Protein AF-A0A9D1U9G9-F1 (afdb_monomer)

Sequence (66 aa):
MSLFSLEWWQLALLFVPALLNLWGIWHAFNHTFGTPLERIVWIMACVFIPLLGGLAYLLFGWRRAH

Radius of gyration: 15.76 Å; Cα contacts (8 Å, |Δi|>4): 17; chains: 1; bounding box: 35×27×39 Å

pLDDT: mean 91.16, std 7.75, range [60.72, 97.19]

Solvent-accessible surface area (backbone atoms only — not comparable to full-atom values): 3924 Å² total; per-residue (Å²): 136,57,85,87,72,56,52,73,69,59,52,49,61,58,46,52,61,54,51,52,30,52,48,51,38,53,49,52,71,77,50,90,60,101,42,74,64,60,41,50,53,53,42,48,47,46,57,45,54,61,51,51,52,52,49,49,36,61,74,66,44,51,85,69,65,129

Nearest PDB structures (foldseek):
  7mq1-assembly1_B  TM=7.242E-01  e=6.064E+00  Streptococcus pneumoniae D39
  6wti-assembly1_D  TM=7.061E-01  e=7.870E+00  Escherichia coli

Organism: NCBI:txid2838482

Mean predicted aligned error: 4.57 Å

Foldseek 3Di:
DDPVPDDPVRVVVVVVLVVVLVVQLVCLVPDDDPDPVVSVVSNCCSVVVVVVVVVCCVVPPPVVDD

Structure (mmCIF, N/CA/C/O backbone):
data_AF-A0A9D1U9G9-F1
#
_entry.id   AF-A0A9D1U9G9-F1
#
loop_
_atom_site.group_PDB
_atom_site.id
_atom_site.type_symbol
_atom_site.label_atom_id
_atom_site.label_alt_id
_atom_site.label_comp_id
_atom_site.label_asym_id
_atom_site.label_entity_id
_atom_site.label_seq_id
_atom_site.pdbx_PDB_ins_code
_atom_site.Cartn_x
_atom_site.Cartn_y
_atom_site.Cartn_z
_atom_site.occupancy
_atom_site.B_iso_or_equiv
_atom_site.auth_seq_id
_atom_site.auth_comp_id
_atom_site.auth_asym_id
_atom_site.auth_atom_id
_atom_site.pdbx_PDB_model_num
ATOM 1 N N . MET A 1 1 ? 13.953 -7.296 -18.844 1.00 60.72 1 MET A N 1
ATOM 2 C CA . MET A 1 1 ? 13.793 -5.840 -18.644 1.00 60.72 1 MET A CA 1
ATOM 3 C C . MET A 1 1 ? 14.164 -5.534 -17.201 1.00 60.72 1 MET A C 1
ATOM 5 O O . MET A 1 1 ? 13.709 -6.254 -16.321 1.00 60.72 1 MET A O 1
ATOM 9 N N . SER A 1 2 ? 15.074 -4.590 -16.967 1.00 73.62 2 SER A N 1
ATOM 10 C CA . SER A 1 2 ? 15.555 -4.254 -15.618 1.00 73.62 2 SER A CA 1
ATOM 11 C C . SER A 1 2 ? 14.637 -3.196 -15.005 1.00 73.62 2 SER A C 1
ATOM 13 O O . SER A 1 2 ? 14.151 -2.335 -15.725 1.00 73.62 2 SER A O 1
ATOM 15 N N . LEU A 1 3 ? 14.418 -3.196 -13.688 1.00 63.34 3 LEU A N 1
ATOM 16 C CA . LEU A 1 3 ? 13.706 -2.088 -13.024 1.00 63.34 3 LEU A CA 1
ATOM 17 C C . LEU A 1 3 ? 14.386 -0.732 -13.285 1.00 63.34 3 LEU A C 1
ATOM 19 O O . LEU A 1 3 ? 13.722 0.297 -13.329 1.00 63.34 3 LEU A O 1
ATOM 23 N N . PHE A 1 4 ? 15.696 -0.749 -13.539 1.00 73.75 4 PHE A N 1
ATOM 24 C CA . PHE A 1 4 ? 16.496 0.428 -13.875 1.00 73.75 4 PHE A CA 1
ATOM 25 C C . PHE A 1 4 ? 16.336 0.902 -15.329 1.00 73.75 4 PHE A C 1
ATOM 27 O O . PHE A 1 4 ? 16.925 1.912 -15.693 1.00 73.75 4 PHE A O 1
ATOM 34 N N . SER A 1 5 ? 15.563 0.190 -16.162 1.00 84.44 5 SER A N 1
ATOM 35 C CA . SER A 1 5 ? 15.214 0.625 -17.523 1.00 84.44 5 SER A CA 1
ATOM 36 C C . SER A 1 5 ? 13.828 1.271 -17.611 1.00 84.44 5 SER A C 1
ATOM 38 O O . SER A 1 5 ? 13.328 1.459 -18.715 1.00 84.44 5 SER A O 1
ATOM 40 N N . LEU A 1 6 ? 13.170 1.530 -16.475 1.00 87.06 6 LEU A N 1
ATOM 41 C CA . LEU A 1 6 ? 11.910 2.267 -16.442 1.00 87.06 6 LEU A CA 1
ATOM 42 C C . LEU A 1 6 ? 12.173 3.766 -16.570 1.00 87.06 6 LEU A C 1
ATOM 44 O O . LEU A 1 6 ? 13.045 4.316 -15.897 1.00 87.06 6 LEU A O 1
ATOM 48 N N . GLU A 1 7 ? 11.362 4.427 -17.386 1.00 92.69 7 GLU A N 1
ATOM 49 C CA . GLU A 1 7 ? 11.358 5.881 -17.472 1.00 92.69 7 GLU A CA 1
ATOM 50 C C . GLU A 1 7 ? 10.855 6.497 -16.160 1.00 92.69 7 GLU A C 1
ATOM 52 O O . GLU A 1 7 ? 10.038 5.917 -15.436 1.00 92.69 7 GLU A O 1
ATOM 57 N N . TRP A 1 8 ? 11.288 7.722 -15.867 1.00 88.88 8 TRP A N 1
ATOM 58 C 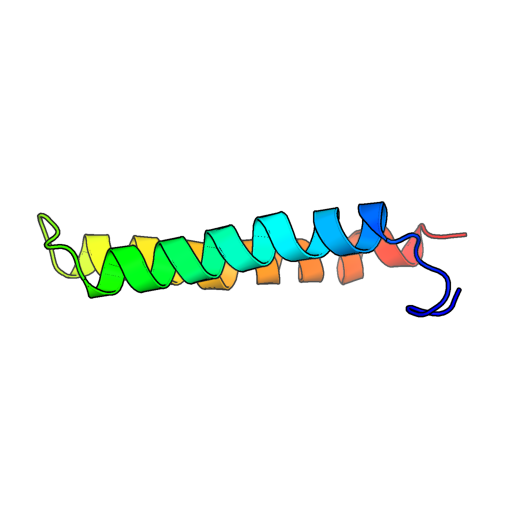CA . TRP A 1 8 ? 10.929 8.425 -14.629 1.00 88.88 8 TRP A CA 1
ATOM 59 C C . TRP A 1 8 ? 9.407 8.541 -14.421 1.00 88.88 8 TRP A C 1
ATOM 61 O O . TRP A 1 8 ? 8.925 8.444 -13.292 1.00 88.88 8 TRP A O 1
ATOM 71 N N . TRP A 1 9 ? 8.632 8.690 -15.501 1.00 91.19 9 TRP A N 1
ATOM 72 C CA . TRP A 1 9 ? 7.171 8.770 -15.437 1.00 91.19 9 TRP A CA 1
ATOM 73 C C . TRP A 1 9 ? 6.526 7.414 -15.111 1.00 91.19 9 TRP A C 1
ATOM 75 O O . TRP A 1 9 ? 5.513 7.371 -14.416 1.00 91.19 9 TRP A O 1
ATOM 85 N N . GLN A 1 10 ? 7.123 6.297 -15.547 1.00 90.75 10 GLN A N 1
ATOM 86 C CA . GLN A 1 10 ? 6.660 4.946 -15.203 1.00 90.75 10 GLN A CA 1
ATOM 87 C C . GLN A 1 10 ? 6.913 4.657 -13.725 1.00 90.75 10 GLN A C 1
ATOM 89 O O . GLN A 1 10 ? 6.048 4.112 -13.043 1.00 90.75 10 GLN A O 1
ATOM 94 N N . LEU A 1 11 ? 8.071 5.083 -13.211 1.00 89.75 11 LEU A N 1
ATOM 95 C CA . LEU A 1 11 ? 8.363 5.030 -11.781 1.00 89.75 11 LEU A CA 1
ATOM 96 C C . LEU A 1 11 ? 7.361 5.876 -10.987 1.00 89.75 11 LEU A C 1
ATOM 98 O O . LEU A 1 11 ? 6.796 5.385 -10.012 1.00 89.75 11 LEU A O 1
ATOM 102 N N . ALA A 1 12 ? 7.070 7.102 -11.430 1.00 90.31 12 ALA A N 1
ATOM 103 C CA . ALA A 1 12 ? 6.065 7.950 -10.789 1.00 90.31 12 ALA A CA 1
ATOM 104 C C . ALA A 1 12 ? 4.689 7.260 -10.719 1.00 90.31 12 ALA A C 1
ATOM 106 O O . ALA A 1 12 ? 4.059 7.260 -9.661 1.00 90.31 12 ALA A O 1
ATOM 107 N N . LEU A 1 13 ? 4.258 6.595 -11.797 1.00 91.38 13 LEU A N 1
ATOM 108 C CA . LEU A 1 13 ? 3.002 5.837 -11.822 1.00 91.38 13 LEU A CA 1
ATOM 109 C C . LEU A 1 13 ? 2.970 4.654 -10.847 1.00 91.38 13 LEU A C 1
ATOM 111 O O . LEU A 1 13 ? 1.886 4.299 -10.393 1.00 91.38 13 LEU A O 1
ATOM 115 N N . LEU A 1 14 ? 4.113 4.059 -10.497 1.00 89.19 14 LEU A N 1
ATOM 116 C CA . LEU A 1 14 ? 4.186 3.023 -9.460 1.00 89.19 14 LEU A CA 1
ATOM 117 C C . LEU A 1 14 ? 4.047 3.617 -8.052 1.00 89.19 14 LEU A C 1
ATOM 119 O O . LEU A 1 14 ? 3.423 3.011 -7.179 1.00 89.19 14 LEU A O 1
ATOM 123 N N . PHE A 1 15 ? 4.591 4.816 -7.828 1.00 90.38 15 PHE A N 1
ATOM 124 C CA . PHE A 1 15 ? 4.516 5.487 -6.530 1.00 90.38 15 PHE A CA 1
ATOM 125 C C . PHE A 1 15 ? 3.136 6.071 -6.230 1.00 90.38 15 PHE A C 1
ATOM 127 O O . PHE A 1 15 ? 2.727 6.044 -5.074 1.00 90.38 15 PHE A O 1
ATOM 134 N N . VAL A 1 16 ? 2.393 6.550 -7.232 1.00 92.75 16 VAL A N 1
ATOM 135 C CA . VAL A 1 16 ? 1.039 7.107 -7.038 1.00 92.75 16 VAL A CA 1
ATOM 136 C C . VAL A 1 16 ? 0.112 6.163 -6.247 1.00 92.75 16 VAL A C 1
ATOM 138 O O . VAL A 1 16 ? -0.368 6.567 -5.185 1.00 92.75 16 VAL A O 1
ATOM 141 N N . PRO A 1 17 ? -0.132 4.906 -6.668 1.00 91.38 17 PRO A N 1
ATOM 142 C CA . PRO A 1 17 ? -0.986 3.994 -5.916 1.00 91.38 17 PRO A CA 1
ATOM 143 C C . PRO A 1 17 ? -0.371 3.595 -4.568 1.00 91.38 17 PRO A C 1
ATOM 145 O O . PRO A 1 17 ? -1.107 3.414 -3.599 1.00 91.38 17 PRO A O 1
ATOM 148 N N . ALA A 1 18 ? 0.958 3.485 -4.461 1.00 92.19 18 ALA A N 1
ATOM 149 C CA . ALA A 1 18 ? 1.618 3.175 -3.192 1.00 92.19 18 ALA A CA 1
ATOM 150 C C . ALA A 1 18 ? 1.395 4.285 -2.148 1.00 92.19 18 ALA A C 1
ATOM 152 O O . ALA A 1 18 ? 1.013 4.005 -1.011 1.00 92.19 18 ALA A O 1
ATOM 153 N N . LEU A 1 19 ? 1.557 5.547 -2.552 1.00 95.12 19 LEU A N 1
ATOM 154 C CA . LEU A 1 19 ? 1.326 6.718 -1.708 1.00 95.12 19 LEU A CA 1
ATOM 155 C C . LEU A 1 19 ? -0.143 6.843 -1.301 1.00 95.12 19 LEU A C 1
ATOM 157 O O . LEU A 1 19 ? -0.415 7.124 -0.138 1.00 95.12 19 LEU A O 1
ATOM 161 N N . LEU A 1 20 ? -1.086 6.579 -2.210 1.00 94.31 20 LEU A N 1
ATOM 162 C CA . LEU A 1 20 ? -2.516 6.591 -1.886 1.00 94.31 20 LEU A CA 1
ATOM 163 C C . LEU A 1 20 ? -2.891 5.520 -0.851 1.00 94.31 20 LEU A C 1
ATOM 165 O O . LEU A 1 20 ? -3.662 5.808 0.063 1.00 94.31 20 LEU A O 1
ATOM 169 N N . ASN A 1 21 ? -2.321 4.314 -0.941 1.00 94.56 21 ASN A N 1
ATOM 170 C CA . ASN A 1 21 ? -2.557 3.266 0.059 1.00 94.56 21 ASN A CA 1
ATOM 171 C C . ASN A 1 21 ? -1.962 3.638 1.423 1.00 94.56 21 ASN A C 1
ATOM 173 O O . ASN A 1 21 ? -2.641 3.512 2.442 1.00 94.56 21 ASN A O 1
ATOM 177 N N . LEU A 1 22 ? -0.725 4.145 1.451 1.00 94.56 22 LEU A N 1
ATOM 178 C CA . LEU A 1 22 ? -0.083 4.599 2.689 1.00 94.56 22 LEU A CA 1
ATOM 179 C C . LEU A 1 22 ? -0.843 5.763 3.331 1.00 94.56 22 LEU A C 1
ATOM 181 O O . LEU A 1 22 ? -1.071 5.759 4.541 1.00 94.56 22 LEU A O 1
ATOM 185 N N . TRP A 1 23 ? -1.276 6.731 2.521 1.00 96.94 23 TRP A N 1
ATOM 186 C CA . TRP A 1 23 ? -2.106 7.838 2.977 1.00 96.94 23 TRP A CA 1
ATOM 187 C C . TRP A 1 23 ? -3.443 7.346 3.529 1.00 96.94 23 TRP A C 1
ATOM 189 O O . TRP A 1 23 ? -3.842 7.798 4.595 1.00 96.94 23 TRP A O 1
ATOM 199 N N . GLY A 1 24 ? -4.107 6.393 2.869 1.00 95.69 24 GLY A N 1
ATOM 200 C CA . GLY A 1 24 ? -5.375 5.827 3.338 1.00 95.69 24 GLY A CA 1
ATOM 201 C C . GLY A 1 24 ? -5.241 5.138 4.697 1.00 95.69 24 GLY A C 1
ATOM 202 O O . GLY A 1 24 ? -6.058 5.360 5.592 1.00 95.69 24 GLY A O 1
ATOM 203 N N . ILE A 1 25 ? -4.158 4.381 4.895 1.00 94.75 25 ILE A N 1
ATOM 204 C CA . ILE A 1 25 ? -3.835 3.762 6.186 1.00 94.75 25 ILE A CA 1
ATOM 205 C C . ILE A 1 25 ? -3.589 4.844 7.241 1.00 94.75 25 ILE A C 1
ATOM 207 O O . ILE A 1 25 ? -4.218 4.825 8.299 1.00 94.75 25 ILE A O 1
ATOM 211 N N . TRP A 1 26 ? -2.717 5.815 6.956 1.00 96.88 26 TRP A N 1
ATOM 212 C CA . TRP A 1 26 ? -2.438 6.929 7.863 1.00 96.88 26 TRP A CA 1
ATOM 213 C C . TRP A 1 26 ? -3.715 7.699 8.223 1.00 96.88 26 TRP A C 1
ATOM 215 O O . TRP A 1 26 ? -3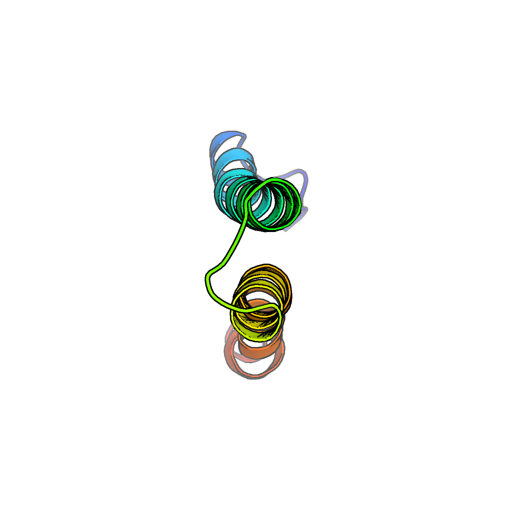.985 7.931 9.400 1.00 96.88 26 TRP A O 1
ATOM 225 N N . HIS A 1 27 ? -4.548 8.030 7.241 1.00 97.06 27 HIS A N 1
ATOM 226 C CA . HIS A 1 27 ? -5.827 8.694 7.446 1.00 97.06 27 HIS A CA 1
ATOM 227 C C . HIS A 1 27 ? -6.725 7.870 8.374 1.00 97.06 27 HIS A C 1
ATOM 229 O O . HIS A 1 27 ? -7.244 8.408 9.352 1.00 97.06 27 HIS A O 1
ATOM 235 N N . ALA A 1 28 ? -6.837 6.560 8.141 1.00 95.38 28 ALA A N 1
ATOM 236 C CA . ALA A 1 28 ? -7.621 5.670 8.986 1.00 95.38 28 ALA A CA 1
ATOM 237 C C . ALA A 1 28 ? -7.076 5.546 10.421 1.00 95.38 28 ALA A C 1
ATOM 239 O O . ALA A 1 28 ? -7.837 5.263 11.344 1.00 95.38 28 ALA A O 1
ATOM 240 N N . PHE A 1 29 ? -5.778 5.765 10.645 1.00 93.12 29 PHE A N 1
ATOM 241 C CA . PHE A 1 29 ? -5.208 5.826 11.994 1.00 93.12 29 PHE A CA 1
ATOM 242 C C . PHE A 1 29 ? -5.486 7.146 12.721 1.00 93.12 29 PHE A C 1
ATOM 244 O O . PHE A 1 29 ? -5.613 7.128 13.944 1.00 93.12 29 PHE A O 1
ATOM 251 N N . ASN A 1 30 ? -5.590 8.257 11.989 1.00 95.06 30 ASN A N 1
ATOM 252 C CA . ASN A 1 30 ? -5.717 9.603 12.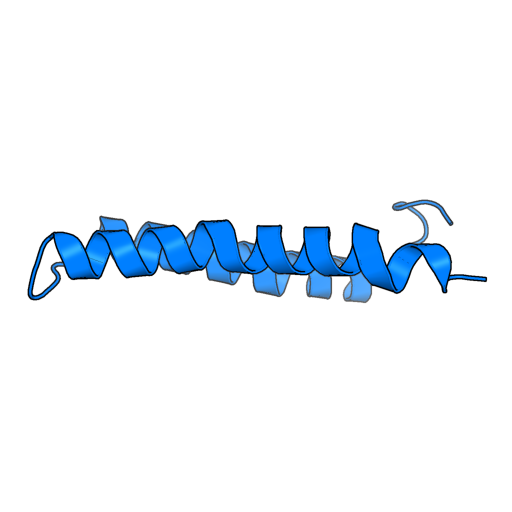560 1.00 95.06 30 ASN A CA 1
ATOM 253 C C . ASN A 1 30 ? -7.158 10.122 12.653 1.00 95.06 30 ASN A C 1
ATOM 255 O O . ASN A 1 30 ? -7.380 11.175 13.243 1.00 95.06 30 ASN A O 1
ATOM 259 N N . HIS A 1 31 ? -8.131 9.405 12.090 1.00 93.69 31 HIS A N 1
ATOM 260 C CA . HIS A 1 31 ? -9.535 9.816 12.086 1.00 93.69 31 HIS A CA 1
ATOM 261 C C . HIS A 1 31 ? -10.411 8.855 12.886 1.00 93.69 31 HIS A C 1
ATOM 263 O O . HIS A 1 31 ? -10.130 7.660 13.014 1.00 93.69 31 HIS A O 1
ATOM 269 N N . THR A 1 32 ? -11.495 9.399 13.435 1.00 92.19 32 THR A N 1
ATOM 270 C CA . THR A 1 32 ? -12.538 8.626 14.102 1.00 92.19 32 THR A CA 1
ATOM 271 C C . THR A 1 32 ? -13.501 8.047 13.071 1.00 92.19 32 THR A C 1
ATOM 273 O O . THR A 1 32 ? -13.835 8.681 12.075 1.00 92.19 32 THR A O 1
ATOM 276 N N . PHE A 1 33 ? -13.944 6.820 13.322 1.00 94.81 33 PHE A N 1
ATOM 277 C CA . PHE A 1 33 ? -14.929 6.111 12.506 1.00 94.81 33 PHE A CA 1
ATOM 278 C C . PHE A 1 33 ? -16.178 5.867 13.344 1.00 94.81 33 PHE A C 1
ATOM 280 O O . PHE A 1 33 ? -16.100 5.880 14.578 1.00 94.81 33 PHE A O 1
ATOM 287 N N . GLY A 1 34 ? -17.316 5.615 12.693 1.00 93.69 34 GLY A N 1
ATOM 288 C CA . GLY A 1 34 ? -18.564 5.329 13.401 1.00 93.69 34 GLY A CA 1
ATOM 289 C C . GLY A 1 34 ? -18.460 4.067 14.260 1.00 93.69 34 GLY A C 1
ATOM 290 O O . GLY A 1 34 ? -19.062 3.990 15.329 1.00 93.69 34 GLY A O 1
ATOM 291 N N . THR A 1 35 ? -17.646 3.096 13.829 1.00 95.50 35 THR A N 1
ATOM 292 C CA . THR A 1 35 ? -17.325 1.894 14.611 1.00 95.50 35 THR A CA 1
ATOM 293 C C . THR A 1 35 ? -15.850 1.484 14.478 1.00 95.50 35 THR A C 1
ATOM 295 O O . THR A 1 35 ? -15.214 1.763 13.458 1.00 95.50 35 THR A O 1
ATOM 298 N N . PRO A 1 36 ? -15.286 0.750 15.461 1.00 93.50 36 PRO A N 1
ATOM 299 C CA . PRO A 1 36 ? -13.939 0.185 15.343 1.00 93.50 36 PRO A CA 1
ATOM 300 C C . PRO A 1 36 ? -13.785 -0.784 14.163 1.00 93.50 36 PRO A C 1
ATOM 302 O O . PRO A 1 36 ? -12.726 -0.837 13.541 1.00 93.50 36 PRO A O 1
ATOM 305 N N . LEU A 1 37 ? -14.842 -1.540 13.842 1.00 95.56 37 LEU A N 1
ATOM 306 C CA . LEU A 1 37 ? -14.833 -2.504 12.743 1.00 95.56 37 LEU A CA 1
ATOM 307 C C . LEU A 1 37 ? -14.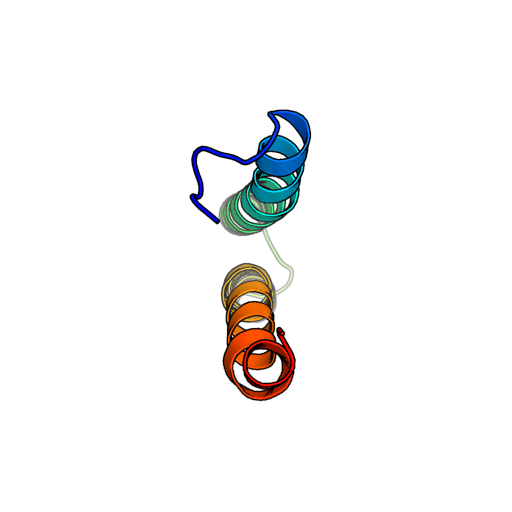691 -1.806 11.388 1.00 95.56 37 LEU A C 1
ATOM 309 O O . LEU A 1 37 ? -13.893 -2.240 10.565 1.00 95.56 37 LEU A O 1
ATOM 313 N N . GLU A 1 38 ? -15.420 -0.710 11.179 1.00 96.19 38 GLU A N 1
ATOM 314 C CA . GLU A 1 38 ? -15.352 0.086 9.951 1.00 96.19 38 GLU A CA 1
ATOM 315 C C . GLU A 1 38 ? -13.916 0.540 9.653 1.00 96.19 38 GLU A C 1
ATOM 317 O O . GLU A 1 38 ? -13.410 0.339 8.549 1.00 96.19 38 GLU A O 1
ATOM 322 N N . ARG A 1 39 ? -13.215 1.062 10.666 1.00 95.50 39 ARG A N 1
ATOM 323 C CA . ARG A 1 39 ? -11.803 1.446 10.549 1.00 95.50 39 ARG A CA 1
ATOM 324 C C . ARG A 1 39 ? -10.921 0.276 10.109 1.00 95.50 39 ARG A C 1
ATOM 326 O O . ARG A 1 39 ? -10.082 0.435 9.225 1.00 95.50 39 ARG A O 1
ATOM 333 N N . ILE A 1 40 ? -11.097 -0.890 10.733 1.00 95.81 40 ILE A N 1
ATOM 334 C CA . ILE A 1 40 ? -10.315 -2.091 10.412 1.00 95.81 40 ILE A CA 1
ATOM 335 C C . ILE A 1 40 ? -10.577 -2.521 8.967 1.00 95.81 40 ILE A C 1
ATOM 337 O O . ILE A 1 40 ? -9.623 -2.803 8.249 1.00 95.81 40 ILE A O 1
ATOM 341 N N . VAL A 1 41 ? -11.834 -2.519 8.514 1.00 97.19 41 VAL A N 1
ATOM 342 C CA . VAL A 1 41 ? -12.191 -2.876 7.131 1.00 97.19 41 VAL A CA 1
ATOM 343 C C . VAL A 1 41 ? -11.460 -1.985 6.127 1.00 97.19 41 VAL A C 1
ATOM 345 O O . VAL A 1 41 ? -10.866 -2.504 5.182 1.00 97.19 41 VAL A O 1
ATOM 348 N N . TRP A 1 42 ? -11.427 -0.670 6.352 1.00 96.50 42 TRP A N 1
ATOM 349 C CA . TRP A 1 42 ? -10.728 0.255 5.455 1.00 96.50 42 TRP A CA 1
ATOM 350 C C . TRP A 1 42 ? -9.209 0.076 5.464 1.00 96.50 42 TRP A C 1
ATOM 352 O O . TRP A 1 42 ? -8.590 0.071 4.401 1.00 96.50 42 TRP A O 1
ATOM 362 N N . ILE A 1 43 ? -8.601 -0.151 6.632 1.00 95.94 43 ILE A N 1
ATOM 363 C CA . ILE A 1 43 ? -7.163 -0.452 6.722 1.00 95.94 43 ILE A CA 1
ATOM 364 C C . ILE A 1 43 ? -6.843 -1.746 5.965 1.00 95.94 43 ILE A C 1
ATOM 366 O O . ILE A 1 43 ? -5.903 -1.785 5.170 1.00 95.94 43 ILE A O 1
ATOM 370 N N . MET A 1 44 ? -7.643 -2.795 6.167 1.00 96.56 44 MET A N 1
ATOM 371 C CA . MET A 1 44 ? -7.468 -4.073 5.476 1.00 96.5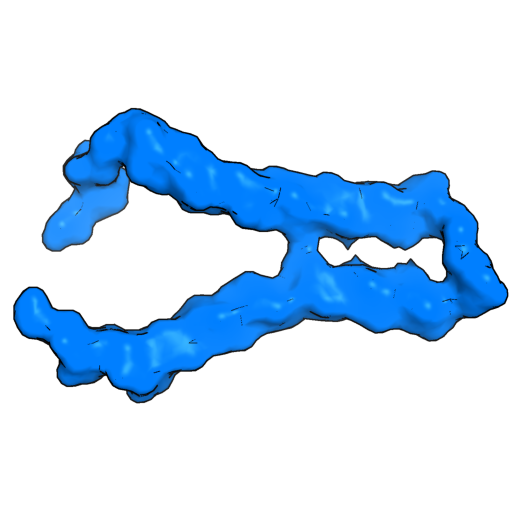6 44 MET A CA 1
ATOM 372 C C . MET A 1 44 ? -7.653 -3.914 3.964 1.00 96.56 44 MET A C 1
ATOM 374 O O . MET A 1 44 ? -6.886 -4.496 3.202 1.00 96.56 44 MET A O 1
ATOM 378 N N . ALA A 1 45 ? -8.597 -3.086 3.513 1.00 95.94 45 ALA A N 1
ATOM 379 C CA . ALA A 1 45 ? -8.768 -2.781 2.096 1.00 95.94 45 ALA A CA 1
ATOM 380 C C . ALA A 1 45 ? -7.502 -2.139 1.493 1.00 95.94 45 ALA A C 1
ATOM 382 O O . ALA A 1 45 ? -7.009 -2.623 0.473 1.00 95.94 45 ALA A O 1
ATOM 383 N N . CYS A 1 46 ? -6.921 -1.128 2.150 1.00 95.75 46 CYS A N 1
ATOM 384 C CA . CYS A 1 46 ? -5.680 -0.481 1.698 1.00 95.75 46 CYS A CA 1
ATOM 385 C C . CYS A 1 46 ? -4.462 -1.427 1.668 1.00 95.75 46 CYS A C 1
ATOM 387 O O . CYS A 1 46 ? -3.534 -1.212 0.893 1.00 95.75 46 CYS A O 1
ATOM 389 N N . VAL A 1 47 ? -4.439 -2.474 2.498 1.00 93.81 47 VAL A N 1
ATOM 390 C CA . VAL A 1 47 ? -3.329 -3.445 2.541 1.00 93.81 47 VAL A CA 1
ATOM 391 C C . VAL A 1 47 ? -3.529 -4.584 1.540 1.00 93.81 47 VAL A C 1
ATOM 393 O O . VAL A 1 47 ? -2.610 -4.937 0.798 1.00 93.81 47 VAL A O 1
ATOM 396 N N . PHE A 1 48 ? -4.720 -5.183 1.512 1.00 95.69 48 PHE A N 1
ATOM 397 C CA . PHE A 1 48 ? -4.958 -6.427 0.784 1.00 95.69 48 PHE A CA 1
ATOM 398 C C . PHE A 1 48 ? -5.369 -6.220 -0.669 1.00 95.69 48 PHE A C 1
ATOM 400 O O . PHE A 1 48 ? -5.028 -7.066 -1.489 1.00 95.69 48 PHE A O 1
ATOM 407 N N . ILE A 1 49 ? -6.040 -5.123 -1.039 1.00 94.88 49 ILE A N 1
ATOM 408 C CA . ILE A 1 49 ? -6.410 -4.889 -2.447 1.00 94.88 49 ILE A CA 1
ATOM 409 C C . ILE A 1 49 ? -5.166 -4.855 -3.360 1.00 94.88 49 ILE A C 1
ATOM 411 O O . ILE A 1 49 ? -5.159 -5.579 -4.361 1.00 94.88 49 ILE A O 1
ATOM 415 N N . PRO A 1 50 ? -4.082 -4.119 -3.030 1.00 92.56 50 PRO A N 1
ATOM 416 C CA . PRO A 1 50 ? -2.861 -4.135 -3.839 1.00 92.56 50 PRO A CA 1
ATOM 417 C C . PRO A 1 50 ? -2.202 -5.519 -3.896 1.00 92.56 50 PRO A C 1
ATOM 419 O O . PRO A 1 50 ? -1.761 -5.956 -4.960 1.00 92.56 50 PRO A O 1
ATOM 422 N N . LEU A 1 51 ? -2.175 -6.232 -2.764 1.00 93.94 51 LEU A N 1
ATOM 423 C CA . LEU A 1 51 ? -1.609 -7.579 -2.666 1.00 93.94 51 LEU A CA 1
ATOM 424 C C . LEU A 1 51 ? -2.367 -8.571 -3.561 1.00 93.94 51 LEU A C 1
ATOM 426 O O . LEU A 1 51 ? -1.753 -9.317 -4.323 1.00 93.94 51 LEU A O 1
ATOM 430 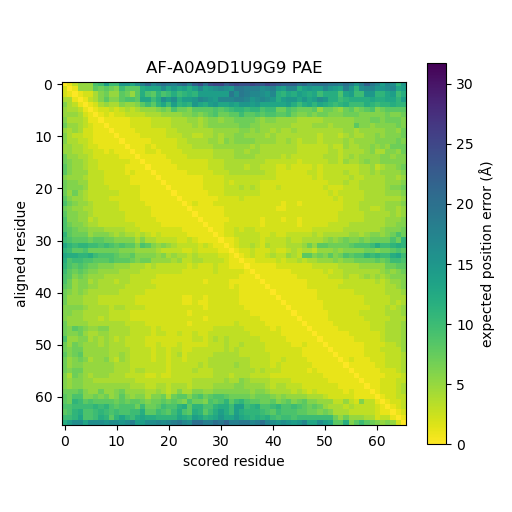N N . LEU A 1 52 ? -3.699 -8.558 -3.493 1.00 95.81 52 LEU A N 1
ATOM 431 C CA . LEU A 1 52 ? -4.564 -9.409 -4.304 1.00 95.81 52 LEU A CA 1
ATOM 432 C C . LEU A 1 52 ? -4.433 -9.079 -5.793 1.00 95.81 52 LEU A C 1
ATOM 434 O O . LEU A 1 52 ? -4.404 -9.998 -6.609 1.00 95.81 52 LEU A O 1
ATOM 438 N N . GLY A 1 53 ? -4.283 -7.801 -6.152 1.00 93.25 53 GLY A N 1
ATOM 439 C CA . GLY A 1 53 ? -4.002 -7.386 -7.528 1.00 93.25 53 GLY A CA 1
ATOM 440 C C . GLY A 1 53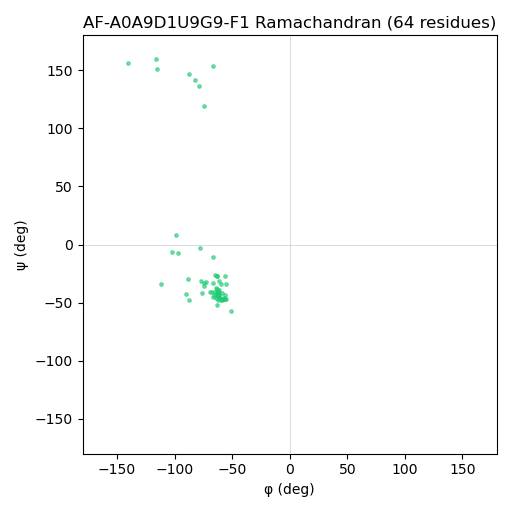 ? -2.684 -7.964 -8.056 1.00 93.25 53 GLY A C 1
ATOM 441 O O . GLY A 1 53 ? -2.647 -8.538 -9.147 1.00 93.25 53 GLY A O 1
ATOM 442 N N . GLY A 1 54 ? -1.616 -7.889 -7.257 1.00 92.31 54 GLY A N 1
ATOM 443 C CA . GLY A 1 54 ? -0.328 -8.500 -7.594 1.00 92.31 54 GLY A CA 1
ATOM 444 C C . GLY A 1 54 ? -0.413 -10.024 -7.715 1.00 92.31 54 GLY A C 1
ATOM 445 O O . GLY A 1 54 ? 0.082 -10.601 -8.684 1.00 92.31 54 GLY A O 1
ATOM 446 N N . LEU A 1 55 ? -1.100 -10.681 -6.779 1.00 95.75 55 LEU A N 1
ATOM 447 C CA . LEU A 1 55 ? -1.294 -12.130 -6.807 1.00 95.75 55 LEU A CA 1
ATOM 448 C C . LEU A 1 55 ? -2.098 -12.572 -8.037 1.00 95.75 55 LEU A C 1
ATOM 450 O O . LEU A 1 55 ? -1.719 -13.533 -8.705 1.00 95.75 55 LEU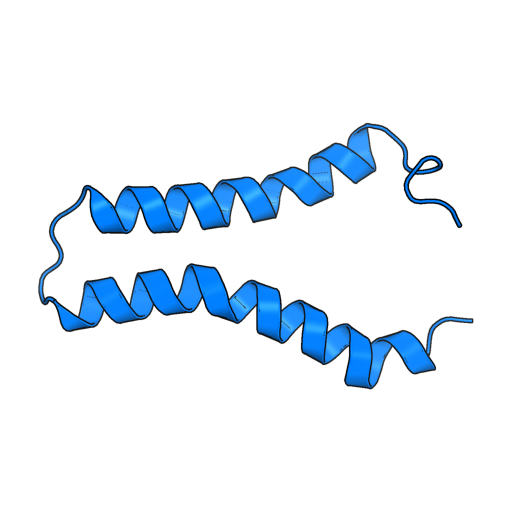 A O 1
ATOM 454 N N . ALA A 1 56 ? -3.166 -11.850 -8.383 1.00 95.00 56 ALA A N 1
ATOM 455 C CA . ALA A 1 56 ? -3.943 -12.106 -9.591 1.00 95.00 56 ALA A CA 1
ATOM 456 C C . ALA A 1 56 ? -3.070 -12.005 -10.852 1.00 95.00 56 ALA A C 1
ATOM 458 O O . ALA A 1 56 ? -3.148 -12.871 -11.727 1.00 95.00 56 ALA A O 1
ATOM 459 N N . TYR A 1 57 ? -2.183 -11.007 -10.930 1.00 93.88 57 TYR A N 1
ATOM 460 C CA . TYR A 1 57 ? -1.234 -10.909 -12.037 1.00 93.88 57 TYR A CA 1
ATOM 461 C C . TYR A 1 57 ? -0.274 -12.106 -12.082 1.00 93.88 57 TYR A C 1
ATOM 463 O O . TYR A 1 57 ? -0.092 -12.694 -13.146 1.00 93.88 57 TYR A O 1
ATOM 471 N N . LEU A 1 58 ? 0.296 -12.523 -10.949 1.00 93.38 58 LEU A N 1
ATOM 472 C CA . LEU A 1 58 ? 1.215 -13.667 -10.907 1.00 93.38 58 LEU A CA 1
ATOM 473 C C . LEU A 1 58 ? 0.545 -14.979 -11.338 1.00 93.38 58 LEU A C 1
ATOM 475 O O . LEU A 1 58 ? 1.148 -15.770 -12.064 1.00 93.38 58 LEU A O 1
ATOM 479 N N . LEU A 1 59 ? -0.698 -15.206 -10.913 1.00 93.94 59 LEU A N 1
ATOM 480 C CA . LEU A 1 59 ? -1.422 -16.442 -11.207 1.00 93.94 59 LEU A CA 1
ATOM 481 C C . LEU A 1 59 ? -1.937 -16.495 -12.651 1.00 93.94 59 LEU A C 1
ATOM 483 O O . LEU A 1 59 ? -1.843 -17.541 -13.297 1.00 93.94 59 LEU A O 1
ATOM 487 N N . PHE A 1 60 ? -2.472 -15.385 -13.166 1.00 93.50 60 PHE A N 1
ATOM 488 C CA . PHE A 1 60 ? -3.203 -15.375 -14.440 1.00 93.50 60 PHE A CA 1
ATOM 489 C C . PHE A 1 60 ? -2.499 -14.615 -15.564 1.00 93.50 60 PHE A C 1
ATOM 491 O O . PHE A 1 60 ? -2.644 -14.985 -16.732 1.00 93.50 60 PHE A O 1
ATOM 498 N N . GLY A 1 61 ? -1.778 -13.546 -15.227 1.00 89.12 61 GLY A N 1
ATOM 499 C CA . GLY A 1 61 ? -1.156 -12.627 -16.178 1.00 89.12 61 GLY A CA 1
ATOM 500 C C . GLY A 1 61 ? 0.261 -13.033 -16.568 1.00 89.12 61 GLY A C 1
ATOM 501 O O . GLY A 1 61 ? 0.588 -13.025 -17.750 1.00 89.12 61 GLY A O 1
ATOM 502 N N . TRP A 1 62 ? 1.087 -13.457 -15.608 1.00 89.88 62 TRP A N 1
ATOM 503 C CA . TRP A 1 62 ? 2.508 -13.714 -15.862 1.00 89.88 62 TRP A CA 1
ATOM 504 C C . TRP A 1 62 ? 2.734 -14.818 -16.901 1.00 89.88 62 TRP A C 1
ATOM 506 O O . TRP A 1 62 ? 3.566 -14.668 -17.788 1.00 89.88 62 TRP A O 1
ATOM 516 N N . ARG A 1 63 ? 1.923 -1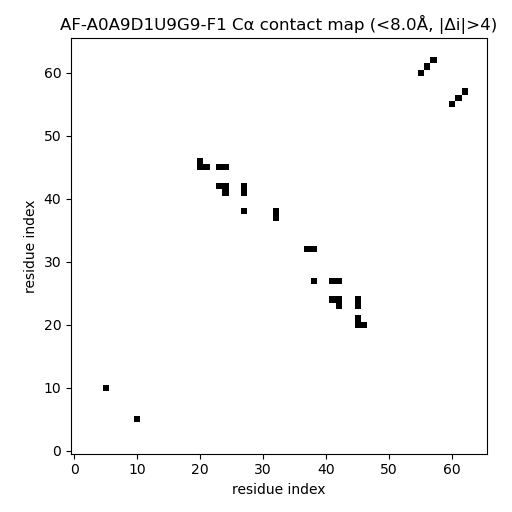5.882 -16.881 1.00 87.12 63 ARG A N 1
ATOM 517 C CA . ARG A 1 63 ? 1.994 -16.967 -17.880 1.00 87.12 63 ARG A CA 1
ATOM 518 C C . ARG A 1 63 ? 1.595 -16.542 -19.301 1.00 87.12 63 ARG A C 1
ATOM 520 O O . ARG A 1 63 ? 1.762 -17.327 -20.226 1.00 87.12 63 ARG A O 1
ATOM 527 N N . ARG A 1 64 ? 1.028 -15.345 -19.465 1.00 87.88 64 ARG A N 1
ATOM 528 C CA . ARG A 1 64 ? 0.628 -14.757 -20.753 1.00 87.88 64 ARG A CA 1
ATOM 529 C C . ARG A 1 64 ? 1.613 -13.696 -21.244 1.00 87.88 64 ARG A C 1
ATOM 531 O O . ARG A 1 64 ? 1.426 -13.171 -22.336 1.00 87.88 64 ARG A O 1
ATOM 538 N N . ALA A 1 65 ? 2.609 -13.342 -20.434 1.00 79.75 65 ALA A N 1
ATOM 539 C CA . ALA A 1 65 ? 3.666 -12.435 -20.848 1.00 79.75 65 ALA A CA 1
ATOM 540 C C . ALA A 1 65 ? 4.618 -13.195 -21.790 1.00 79.75 65 ALA A C 1
ATOM 542 O O . ALA A 1 65 ? 5.176 -14.217 -21.391 1.00 79.75 65 ALA A O 1
ATOM 543 N N . HIS A 1 66 ? 4.745 -12.718 -23.031 1.00 63.75 66 HIS A N 1
ATOM 544 C CA . HIS A 1 66 ? 5.666 -13.229 -24.053 1.00 63.75 66 HIS A CA 1
ATOM 545 C C . HIS A 1 66 ? 6.938 -12.384 -24.106 1.00 63.75 66 HIS A C 1
ATOM 547 O O . HIS A 1 66 ? 6.811 -11.141 -24.015 1.00 63.75 66 HIS A O 1
#

InterPro domains:
  IPR027379 Cardiolipin synthase N-terminal [PF13396] (19-61)

Secondary structure (DSSP, 8-state):
--GGGS-HHHHHHHHHHHHHHHHHHHHHHHS--SSHHHHHHHHHHHHHHHHHHHHHIIIIIGGG--